Protein AF-A0A091L0C3-F1 (afdb_monomer_lite)

Secondary structure (DSSP, 8-state):
-HHHHHHHHHHHHHS------THHHHHTT-EEEES-PPTTEEEEEEEETTTEEEEEE------

InterPro domains:
  IPR001855 Beta-defensin-like domain [PF00711] (22-56)

Structure (mmCIF, N/CA/C/O backbone):
data_AF-A0A091L0C3-F1
#
_entry.id   AF-A0A091L0C3-F1
#
loop_
_atom_site.group_PDB
_atom_site.id
_atom_site.type_symbol
_atom_site.label_atom_id
_atom_site.label_alt_id
_atom_site.label_comp_id
_atom_site.label_asym_id
_atom_site.label_entity_id
_atom_site.label_seq_id
_atom_site.pdbx_PDB_ins_code
_atom_site.Cartn_x
_atom_site.Cartn_y
_atom_site.Cartn_z
_atom_site.occupancy
_atom_site.B_iso_or_equiv
_atom_site.auth_seq_id
_atom_site.auth_comp_id
_atom_site.auth_asym_id
_atom_site.auth_atom_id
_atom_site.pdbx_PDB_model_num
ATOM 1 N N . MET A 1 1 ? 33.956 14.043 -26.274 1.00 65.31 1 MET A N 1
ATOM 2 C CA . MET A 1 1 ? 32.994 14.411 -25.205 1.00 65.31 1 MET A CA 1
ATOM 3 C C . MET A 1 1 ? 31.596 13.790 -25.332 1.00 65.31 1 MET A C 1
ATOM 5 O O . MET A 1 1 ? 30.745 14.084 -24.508 1.00 65.31 1 MET A O 1
ATOM 9 N N . ARG A 1 2 ? 31.337 12.891 -26.296 1.00 76.56 2 ARG A N 1
ATOM 10 C CA . ARG A 1 2 ? 30.012 12.272 -26.491 1.00 76.56 2 ARG A CA 1
ATOM 11 C C . ARG A 1 2 ? 29.664 11.202 -25.441 1.00 76.56 2 ARG A C 1
ATOM 13 O O . ARG A 1 2 ? 28.509 11.054 -25.080 1.00 76.56 2 ARG A O 1
ATOM 20 N N . ILE A 1 3 ? 30.670 10.479 -24.938 1.00 82.62 3 ILE A N 1
ATOM 21 C CA . ILE A 1 3 ? 30.482 9.375 -23.980 1.00 82.62 3 ILE A CA 1
ATOM 22 C C . ILE A 1 3 ? 29.990 9.871 -22.610 1.00 82.62 3 ILE A C 1
ATOM 24 O O . ILE A 1 3 ? 29.128 9.251 -22.004 1.00 82.62 3 ILE A O 1
ATOM 28 N N . LEU A 1 4 ? 30.501 11.023 -22.157 1.00 84.00 4 LEU A N 1
ATOM 29 C CA . LEU A 1 4 ? 30.182 11.600 -20.850 1.00 84.00 4 LEU A CA 1
ATOM 30 C C . LEU A 1 4 ? 28.700 11.991 -20.764 1.00 84.00 4 LEU A C 1
ATOM 32 O O . LEU A 1 4 ? 28.054 11.770 -19.749 1.00 84.00 4 LEU A O 1
ATOM 36 N N . TRP A 1 5 ? 28.154 12.503 -21.868 1.00 83.50 5 TRP A N 1
ATOM 37 C CA . TRP A 1 5 ? 26.737 12.837 -22.000 1.00 83.50 5 TRP A CA 1
ATOM 38 C C . TRP A 1 5 ? 25.838 11.612 -21.866 1.00 83.50 5 TRP A C 1
ATOM 40 O O . TRP A 1 5 ? 24.849 11.664 -21.143 1.00 83.50 5 TRP A O 1
ATOM 50 N N . PHE A 1 6 ? 26.201 10.497 -22.503 1.00 82.44 6 PHE A N 1
ATOM 51 C CA . PHE A 1 6 ? 25.449 9.254 -22.349 1.00 82.44 6 PHE A CA 1
ATOM 52 C C . PHE A 1 6 ? 25.444 8.780 -20.895 1.00 82.44 6 PHE A C 1
ATOM 54 O O . PHE A 1 6 ? 24.383 8.457 -20.377 1.00 82.44 6 PHE A O 1
ATOM 61 N N . ILE A 1 7 ? 26.594 8.811 -20.214 1.00 84.94 7 ILE A N 1
ATOM 62 C CA . ILE A 1 7 ? 26.698 8.410 -18.802 1.00 84.94 7 ILE A CA 1
ATOM 63 C C . ILE A 1 7 ? 25.778 9.262 -17.915 1.00 84.94 7 ILE A C 1
ATOM 65 O O . ILE A 1 7 ? 25.056 8.708 -17.092 1.00 84.94 7 ILE A O 1
ATOM 69 N N . LEU A 1 8 ? 25.746 10.584 -18.112 1.00 81.62 8 LEU A N 1
ATOM 70 C CA . LEU A 1 8 ? 24.859 11.474 -17.354 1.00 81.62 8 LEU A CA 1
ATOM 71 C C . LEU A 1 8 ? 23.377 11.158 -17.595 1.00 81.62 8 LEU A C 1
ATOM 73 O O . LEU A 1 8 ? 22.616 11.082 -16.636 1.00 81.62 8 LEU A O 1
ATOM 77 N N . ILE A 1 9 ? 22.982 10.896 -18.845 1.00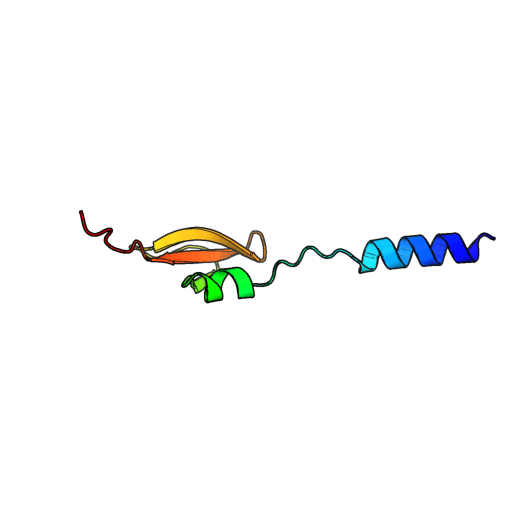 81.19 9 ILE A N 1
ATOM 78 C CA . ILE A 1 9 ? 21.606 10.503 -19.189 1.00 81.19 9 ILE A CA 1
ATOM 79 C C . ILE A 1 9 ? 21.216 9.204 -18.471 1.00 81.19 9 ILE A C 1
ATOM 81 O O . ILE A 1 9 ? 20.140 9.133 -17.883 1.00 81.19 9 ILE A O 1
ATOM 85 N N . PHE A 1 10 ? 22.089 8.191 -18.472 1.00 76.75 10 PHE A N 1
ATOM 86 C CA . PHE A 1 10 ? 21.819 6.923 -17.788 1.00 76.75 10 PHE A CA 1
ATOM 87 C C . PHE A 1 10 ? 21.716 7.084 -16.268 1.00 76.75 10 PHE A C 1
ATOM 89 O O . PHE A 1 10 ? 20.850 6.465 -15.657 1.00 76.75 10 PHE A O 1
ATOM 96 N N . VAL A 1 11 ? 22.553 7.924 -15.654 1.00 75.88 11 VAL A N 1
ATOM 97 C CA . VAL A 1 11 ? 22.482 8.211 -14.212 1.00 75.88 11 VAL A CA 1
ATOM 98 C C . VAL A 1 11 ? 21.187 8.940 -13.857 1.00 75.88 11 VAL A C 1
ATOM 100 O O . VAL A 1 11 ? 20.561 8.585 -12.866 1.00 75.88 11 VAL A O 1
ATOM 103 N N . SER A 1 12 ? 20.733 9.897 -14.671 1.00 72.25 12 SER A N 1
ATOM 104 C CA . SER A 1 12 ? 19.430 10.547 -14.471 1.00 72.25 12 SER A CA 1
ATOM 105 C C . SER A 1 12 ? 18.264 9.567 -14.614 1.00 72.25 12 SER A C 1
ATOM 107 O O . SER A 1 12 ? 17.312 9.648 -13.845 1.00 72.25 12 SER A O 1
ATOM 109 N N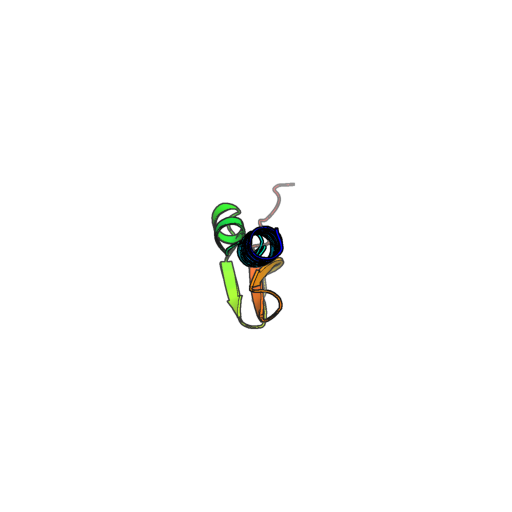 . LEU A 1 13 ? 18.351 8.621 -15.555 1.00 69.56 13 LEU A N 1
ATOM 110 C CA . LEU A 1 13 ? 17.320 7.600 -15.761 1.00 69.56 13 LEU A CA 1
ATOM 111 C C . LEU A 1 13 ? 17.279 6.563 -14.629 1.00 69.56 13 LEU A C 1
ATOM 113 O O . LEU A 1 13 ? 16.204 6.119 -14.246 1.00 69.56 13 LEU A O 1
ATOM 117 N N . MET A 1 14 ? 18.440 6.171 -14.097 1.00 65.31 14 MET A N 1
ATOM 118 C CA . MET A 1 14 ? 18.532 5.266 -12.943 1.00 65.31 14 MET A CA 1
ATOM 119 C C . MET A 1 14 ? 18.238 5.976 -11.615 1.00 65.31 14 MET A C 1
ATOM 121 O O . MET A 1 14 ? 17.868 5.325 -10.644 1.00 65.31 14 MET A O 1
ATOM 125 N N . GLY A 1 15 ? 18.433 7.295 -11.559 1.00 62.44 15 GLY A N 1
ATOM 126 C CA . GLY A 1 15 ? 18.471 8.072 -10.324 1.00 62.44 15 GLY A CA 1
ATOM 127 C C . GLY A 1 15 ? 17.118 8.422 -9.716 1.00 62.44 15 GLY A C 1
ATOM 128 O O . GLY A 1 15 ? 17.104 8.864 -8.574 1.00 62.44 15 GLY A O 1
ATOM 129 N N . HIS A 1 16 ? 16.006 8.242 -10.429 1.00 55.50 16 HIS A N 1
ATOM 130 C CA . HIS A 1 16 ? 14.668 8.525 -9.901 1.00 55.50 16 HIS A CA 1
ATOM 131 C C . HIS A 1 16 ? 13.632 7.569 -10.499 1.00 55.50 16 HIS A C 1
ATOM 133 O O . HIS A 1 16 ? 12.792 7.931 -11.320 1.00 55.50 16 HIS A O 1
ATOM 139 N N . GLY A 1 17 ? 13.676 6.318 -10.050 1.00 52.19 17 GLY A N 1
ATOM 140 C CA . GLY A 1 17 ? 12.411 5.675 -9.738 1.00 52.19 17 GLY A CA 1
ATOM 141 C C . GLY A 1 17 ? 11.959 6.293 -8.427 1.00 52.19 17 GLY A C 1
ATOM 142 O O . GLY A 1 17 ? 12.543 5.972 -7.396 1.00 52.19 17 GLY A O 1
ATOM 143 N N . ASP A 1 18 ? 10.980 7.194 -8.468 1.00 56.88 18 ASP A N 1
ATOM 144 C CA . ASP A 1 18 ? 10.256 7.654 -7.280 1.00 56.88 18 ASP A CA 1
ATOM 145 C C . ASP A 1 18 ? 9.379 6.504 -6.761 1.00 56.88 18 ASP A C 1
A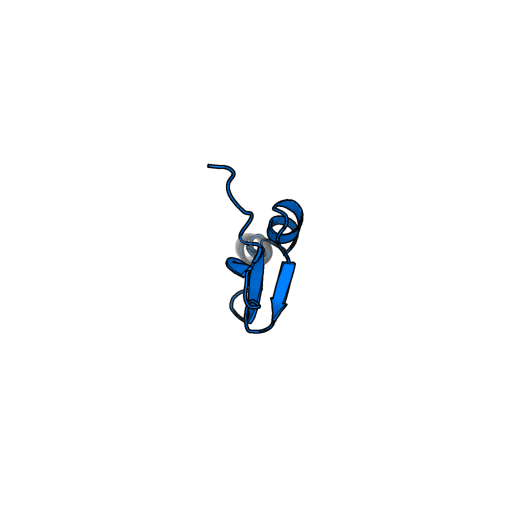TOM 147 O O . ASP A 1 18 ? 8.154 6.550 -6.729 1.00 56.88 18 ASP A O 1
ATOM 151 N N . ALA A 1 19 ? 10.022 5.375 -6.475 1.00 54.53 19 ALA A N 1
ATOM 152 C CA . ALA A 1 19 ? 9.430 4.279 -5.754 1.00 54.53 19 ALA A CA 1
ATOM 153 C C . ALA A 1 19 ? 9.493 4.694 -4.288 1.00 54.53 19 ALA A C 1
ATOM 155 O O . ALA A 1 19 ? 10.326 4.189 -3.539 1.00 54.53 19 ALA A O 1
ATOM 156 N N . HIS A 1 20 ? 8.647 5.657 -3.907 1.00 56.91 20 HIS A N 1
ATOM 157 C CA . HIS A 1 20 ? 8.193 5.768 -2.528 1.00 56.91 20 HIS A CA 1
ATOM 158 C C . HIS A 1 20 ? 7.658 4.386 -2.167 1.00 56.91 20 HIS A C 1
ATOM 160 O O . HIS A 1 20 ? 6.580 3.974 -2.601 1.00 56.91 20 HIS A O 1
ATOM 166 N N . GLY A 1 21 ? 8.504 3.594 -1.516 1.00 56.44 21 GLY A N 1
ATOM 167 C CA . GLY A 1 21 ? 8.178 2.227 -1.192 1.00 56.44 21 GLY A CA 1
ATOM 168 C C . GLY A 1 21 ? 7.038 2.184 -0.174 1.00 56.44 21 GLY A C 1
ATOM 169 O O . GLY A 1 21 ? 6.718 3.178 0.481 1.00 56.44 21 GLY A O 1
ATOM 170 N N . PRO A 1 22 ? 6.432 1.005 0.030 1.00 59.41 22 PRO A N 1
ATOM 171 C CA . PRO A 1 22 ? 5.378 0.784 1.025 1.00 59.41 22 PRO A CA 1
ATOM 172 C C . PRO A 1 22 ? 5.788 1.114 2.471 1.00 59.41 22 PRO A C 1
ATOM 174 O O . PRO A 1 22 ? 4.954 1.024 3.376 1.00 59.41 22 PRO A O 1
ATOM 177 N N . GLU A 1 23 ? 7.058 1.449 2.712 1.00 63.72 23 GLU A N 1
ATOM 178 C CA . GLU A 1 23 ? 7.558 1.848 4.020 1.00 63.72 23 GLU A CA 1
ATOM 179 C C . GLU A 1 23 ? 6.821 3.061 4.589 1.00 63.72 23 GLU A C 1
ATOM 181 O O . GLU A 1 23 ? 6.495 3.026 5.775 1.00 63.72 23 GLU A O 1
ATOM 186 N N . ASP A 1 24 ? 6.448 4.055 3.781 1.00 74.25 24 ASP A N 1
ATOM 187 C CA . ASP A 1 24 ? 5.670 5.201 4.275 1.00 74.25 24 ASP A CA 1
ATOM 188 C C . ASP A 1 24 ? 4.293 4.752 4.801 1.00 74.25 24 ASP A C 1
ATOM 190 O O . ASP A 1 24 ? 3.875 5.132 5.894 1.00 74.25 24 ASP A O 1
ATOM 194 N N . CYS A 1 25 ? 3.619 3.839 4.093 1.00 85.94 25 CYS A N 1
ATOM 195 C CA . CYS A 1 25 ? 2.294 3.359 4.489 1.00 85.94 25 CYS A CA 1
ATOM 196 C C . CYS A 1 25 ? 2.304 2.647 5.850 1.00 85.94 25 CYS A C 1
ATOM 198 O O . CYS A 1 25 ? 1.466 2.928 6.709 1.00 85.94 25 CYS A O 1
ATOM 200 N N . ASN A 1 26 ? 3.251 1.728 6.052 1.00 81.12 26 ASN A N 1
ATOM 201 C CA . ASN A 1 26 ? 3.310 0.928 7.274 1.00 81.12 26 ASN A CA 1
ATOM 202 C C . ASN A 1 26 ? 3.776 1.757 8.485 1.00 81.12 26 ASN A C 1
ATOM 204 O O . ASN A 1 26 ? 3.249 1.581 9.583 1.00 81.12 26 ASN A O 1
ATOM 208 N N . HIS A 1 27 ? 4.714 2.697 8.301 1.00 82.44 27 HIS A N 1
ATOM 209 C CA . HIS A 1 27 ? 5.142 3.602 9.377 1.00 82.44 27 HIS A CA 1
ATOM 210 C C . HIS A 1 27 ? 4.018 4.529 9.852 1.00 82.44 27 HIS A C 1
ATOM 212 O O . HIS A 1 27 ? 3.953 4.858 11.034 1.00 82.44 27 HIS A O 1
ATOM 218 N N . GLU A 1 28 ? 3.096 4.906 8.965 1.00 81.69 28 GLU A N 1
ATOM 219 C CA . GLU A 1 28 ? 1.917 5.700 9.312 1.00 81.69 28 GLU A CA 1
ATOM 220 C C . GLU A 1 28 ? 0.729 4.861 9.833 1.00 81.69 28 GLU A C 1
ATOM 222 O O . GLU A 1 28 ? -0.393 5.365 9.934 1.00 81.69 28 GLU A O 1
ATOM 227 N N . GLY A 1 29 ? 0.947 3.577 10.146 1.00 85.94 29 GLY A N 1
ATOM 228 C CA . GLY A 1 29 ? -0.081 2.672 10.672 1.00 85.94 29 GLY A CA 1
ATOM 229 C C . GLY A 1 29 ? -1.094 2.181 9.631 1.00 85.94 29 GLY A C 1
ATOM 230 O O . GLY A 1 29 ? -2.181 1.727 9.993 1.00 85.94 29 GLY A O 1
ATOM 231 N N . GLY A 1 30 ? -0.771 2.302 8.343 1.00 90.25 30 GLY A N 1
ATOM 232 C CA . GLY A 1 30 ? -1.549 1.756 7.236 1.00 90.25 30 GLY A CA 1
ATOM 233 C C . GLY A 1 30 ? -1.129 0.338 6.847 1.00 90.25 30 GLY A C 1
ATOM 234 O O . GLY A 1 30 ? -0.072 -0.159 7.226 1.00 90.25 30 GLY A O 1
ATOM 235 N N . LEU A 1 31 ? -1.972 -0.317 6.052 1.00 90.75 31 LEU A N 1
ATOM 236 C CA . LEU A 1 31 ? -1.729 -1.634 5.471 1.00 90.75 31 LEU A CA 1
ATOM 237 C C . LEU A 1 31 ? -1.842 -1.558 3.948 1.00 90.75 31 LEU A C 1
ATOM 239 O O . LEU A 1 31 ? -2.806 -1.012 3.409 1.00 90.75 31 LEU A O 1
ATOM 243 N N . CYS A 1 32 ? -0.883 -2.158 3.247 1.00 91.25 32 CYS A N 1
ATOM 244 C CA . CYS A 1 32 ? -0.932 -2.266 1.793 1.00 91.25 32 CYS A CA 1
ATOM 245 C C . CYS A 1 32 ? -1.906 -3.373 1.365 1.00 91.25 32 CYS A C 1
ATOM 247 O O . CYS A 1 32 ? -1.753 -4.532 1.761 1.00 91.25 32 CYS A O 1
ATOM 249 N N . ARG A 1 33 ? -2.891 -3.037 0.527 1.00 92.00 33 ARG A N 1
ATOM 250 C CA . ARG A 1 33 ? -3.880 -3.976 -0.018 1.00 92.00 33 ARG A CA 1
ATOM 251 C C . ARG A 1 33 ? -3.939 -3.897 -1.532 1.00 92.00 33 ARG A C 1
ATOM 253 O O . ARG A 1 33 ? -3.862 -2.825 -2.120 1.00 92.00 33 ARG A O 1
ATOM 260 N N . VAL A 1 34 ? -4.116 -5.045 -2.172 1.00 92.12 34 VAL A N 1
ATOM 261 C CA . VAL A 1 34 ? -4.283 -5.117 -3.625 1.00 92.12 34 VAL A CA 1
ATOM 262 C C . VAL A 1 34 ? -5.744 -4.848 -3.979 1.00 92.12 34 VAL A C 1
ATOM 264 O O . VAL A 1 34 ? -6.644 -5.501 -3.450 1.00 92.12 34 VAL A O 1
ATOM 267 N N . GLY A 1 35 ? -5.982 -3.914 -4.898 1.00 90.44 35 GLY A N 1
ATOM 268 C CA . GLY A 1 35 ? -7.292 -3.682 -5.509 1.00 90.44 35 GLY A CA 1
ATOM 269 C C . GLY A 1 35 ? -8.238 -2.767 -4.727 1.00 90.44 35 GLY A C 1
ATOM 270 O O . GLY A 1 35 ? -8.695 -1.783 -5.297 1.00 90.44 35 GLY A O 1
ATOM 271 N N . ASN A 1 36 ? -8.567 -3.070 -3.465 1.00 91.62 36 ASN A N 1
ATOM 272 C CA . ASN A 1 36 ? -9.455 -2.215 -2.661 1.00 91.62 36 ASN A CA 1
ATOM 273 C C . ASN A 1 36 ? -9.167 -2.280 -1.149 1.00 91.62 36 ASN A C 1
ATOM 275 O O . ASN A 1 36 ? -8.683 -3.294 -0.639 1.00 91.62 36 ASN A O 1
ATOM 279 N N . CYS A 1 37 ? -9.528 -1.214 -0.431 1.00 91.94 37 CYS A N 1
ATOM 280 C CA . CYS A 1 37 ? -9.574 -1.203 1.030 1.00 91.94 37 CYS A CA 1
ATOM 281 C C . CYS A 1 37 ? -10.811 -1.944 1.554 1.00 91.94 37 CYS A C 1
ATOM 283 O O . CYS A 1 37 ? -11.824 -2.062 0.859 1.00 91.94 37 CYS A O 1
ATOM 285 N N . ILE A 1 38 ? -10.734 -2.466 2.780 1.00 93.25 38 ILE A N 1
ATOM 286 C CA . ILE A 1 38 ? -11.877 -3.143 3.409 1.00 93.25 38 ILE A CA 1
ATOM 287 C C . ILE A 1 38 ? -12.786 -2.142 4.134 1.00 93.25 38 ILE A C 1
ATOM 289 O O . ILE A 1 38 ? -12.408 -1.004 4.403 1.00 93.25 38 ILE A O 1
ATOM 293 N N . SER A 1 39 ? -14.008 -2.565 4.463 1.00 92.06 39 SER A N 1
ATOM 294 C CA . SER A 1 39 ? -14.951 -1.727 5.213 1.00 92.06 39 SER A CA 1
ATOM 295 C C . SER A 1 39 ? -14.363 -1.321 6.569 1.00 92.06 39 SER A C 1
ATOM 297 O O . SER A 1 39 ? -13.945 -2.184 7.338 1.00 92.06 39 SER A O 1
ATOM 299 N N . GLY A 1 40 ? -14.367 -0.021 6.871 1.00 89.69 40 GLY A N 1
ATOM 300 C CA . GLY A 1 40 ? -13.724 0.546 8.066 1.00 89.69 40 GLY A CA 1
ATOM 301 C C . GLY A 1 40 ? -12.315 1.101 7.822 1.00 89.69 40 GLY A C 1
ATOM 302 O O . GLY A 1 40 ? -11.738 1.716 8.719 1.00 89.69 40 GLY A O 1
ATOM 303 N N . GLU A 1 41 ? -11.783 0.946 6.610 1.00 92.62 41 GLU A N 1
ATOM 304 C CA . GLU A 1 41 ? -10.549 1.586 6.158 1.00 92.62 41 GLU A CA 1
ATOM 305 C C . GLU A 1 41 ? -10.836 2.663 5.097 1.00 92.62 41 GLU A C 1
ATOM 307 O O . GLU A 1 41 ? -11.861 2.631 4.414 1.00 92.62 41 GLU A O 1
ATOM 312 N N . TYR A 1 42 ? -9.907 3.606 4.935 1.00 91.12 42 TYR A N 1
ATOM 313 C CA . TYR A 1 42 ? -9.911 4.593 3.856 1.00 91.12 42 TYR A CA 1
ATOM 314 C C . TYR A 1 42 ? -8.605 4.544 3.052 1.00 91.12 42 TYR A C 1
ATOM 316 O O . TYR A 1 42 ? -7.545 4.197 3.580 1.00 91.12 42 TYR A O 1
ATOM 324 N N . LEU A 1 43 ? -8.688 4.902 1.766 1.00 91.25 43 LEU A N 1
ATOM 325 C CA . LEU A 1 43 ? -7.528 5.037 0.886 1.00 91.25 43 LEU A CA 1
ATOM 326 C C . LEU A 1 43 ? -6.743 6.298 1.263 1.00 91.25 43 LEU A C 1
ATOM 328 O O . LEU A 1 43 ? -7.266 7.403 1.135 1.00 91.25 43 LEU A O 1
ATOM 332 N N . SER A 1 44 ? -5.498 6.135 1.710 1.00 89.94 44 SER A N 1
ATOM 333 C CA . SER A 1 44 ? -4.620 7.255 2.075 1.00 89.94 44 S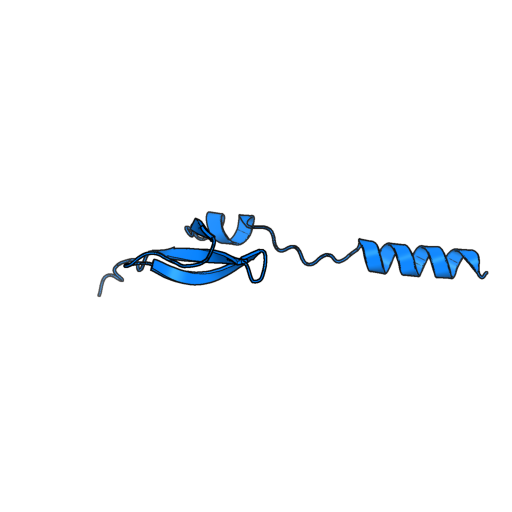ER A CA 1
ATOM 334 C C . SER A 1 44 ? -3.608 7.592 0.979 1.00 89.94 44 SER A C 1
ATOM 336 O O . SER A 1 44 ? -3.290 8.761 0.798 1.00 89.94 44 SER A O 1
ATOM 338 N N . SER A 1 45 ? -3.062 6.579 0.301 1.00 88.56 45 SER A N 1
ATOM 339 C CA . SER A 1 45 ? -2.040 6.702 -0.752 1.00 88.56 45 SER A CA 1
ATOM 340 C C . SER A 1 45 ? -1.927 5.371 -1.517 1.00 88.56 45 SER A C 1
ATOM 342 O O . SE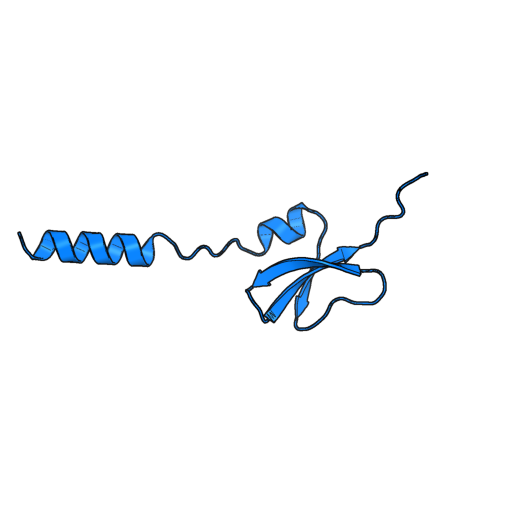R A 1 45 ? -2.747 4.474 -1.309 1.00 88.56 45 SER A O 1
ATOM 344 N N . TYR A 1 46 ? -0.900 5.197 -2.345 1.00 86.38 46 TYR A N 1
ATOM 345 C CA . TYR A 1 46 ? -0.553 3.939 -3.000 1.00 86.38 46 TYR A CA 1
ATOM 346 C C . TYR A 1 46 ? 0.787 3.422 -2.476 1.00 86.38 46 TYR A C 1
ATOM 348 O O . TYR A 1 46 ? 1.748 4.166 -2.341 1.00 86.38 46 TYR A O 1
ATOM 356 N N . CYS A 1 47 ? 0.847 2.125 -2.189 1.00 86.44 4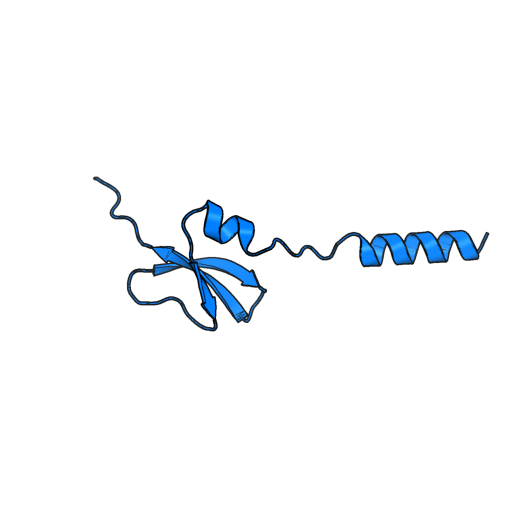7 CYS A N 1
ATOM 357 C CA . CYS A 1 47 ? 2.105 1.422 -1.942 1.00 86.44 47 CYS A CA 1
ATOM 358 C C . CYS A 1 47 ? 2.808 1.050 -3.255 1.00 86.44 47 CYS A C 1
ATOM 360 O O . CYS A 1 47 ? 4.018 0.854 -3.292 1.00 86.44 47 CYS A O 1
ATOM 362 N N . PHE A 1 48 ? 2.020 0.882 -4.320 1.00 84.56 48 PHE A N 1
ATOM 363 C CA . PHE A 1 48 ? 2.494 0.722 -5.685 1.00 84.56 48 PHE A CA 1
ATOM 364 C C . PHE A 1 48 ? 1.392 1.188 -6.633 1.00 84.56 48 PHE A C 1
ATOM 366 O O . PHE A 1 48 ? 0.362 0.519 -6.789 1.00 84.56 48 PHE A O 1
ATOM 373 N N . GLU A 1 49 ? 1.599 2.347 -7.244 1.00 81.94 49 GLU A N 1
ATOM 374 C CA . GLU A 1 49 ? 0.645 2.937 -8.175 1.00 81.94 49 GLU A CA 1
ATOM 375 C C . GLU A 1 49 ? 0.386 1.989 -9.368 1.00 81.94 49 GLU A C 1
ATOM 377 O O . GLU A 1 49 ? 1.337 1.439 -9.933 1.00 81.94 49 GLU A O 1
ATOM 382 N N . PRO A 1 50 ? -0.863 1.789 -9.826 1.00 78.00 50 PRO A N 1
ATOM 383 C CA . PRO A 1 50 ? -2.154 2.095 -9.191 1.00 78.00 50 PRO A CA 1
ATOM 384 C C . PRO A 1 50 ? -2.788 0.880 -8.474 1.00 78.00 50 PRO A C 1
ATOM 386 O O . PRO A 1 50 ? -3.963 0.903 -8.121 1.00 78.00 50 PRO A O 1
ATOM 389 N N . ILE A 1 51 ? -2.060 -0.233 -8.342 1.00 85.44 51 ILE A N 1
ATOM 390 C CA . ILE A 1 51 ? -2.636 -1.556 -8.037 1.00 85.44 51 ILE A CA 1
ATOM 391 C C . ILE A 1 51 ? -2.649 -1.848 -6.532 1.00 85.44 51 ILE A C 1
ATOM 393 O O . ILE A 1 51 ? -3.566 -2.513 -6.036 1.00 85.44 51 ILE A O 1
ATOM 397 N N . ILE A 1 52 ? -1.629 -1.383 -5.806 1.00 90.31 52 ILE A N 1
ATOM 398 C CA . ILE A 1 52 ? -1.474 -1.635 -4.374 1.00 90.31 52 ILE A CA 1
ATOM 399 C C . ILE A 1 52 ? -1.761 -0.341 -3.623 1.00 90.31 52 ILE A C 1
ATOM 401 O O . ILE A 1 52 ? -0.990 0.615 -3.667 1.00 90.31 52 ILE A O 1
ATOM 405 N N . LEU A 1 53 ? -2.881 -0.343 -2.920 1.00 91.56 53 LEU A N 1
ATOM 406 C CA . LEU A 1 53 ? -3.416 0.767 -2.154 1.00 91.56 53 LEU A CA 1
ATOM 407 C C . LEU A 1 53 ? -2.850 0.760 -0.735 1.00 91.56 53 LEU A C 1
ATOM 409 O O . LEU A 1 53 ? -2.726 -0.301 -0.128 1.00 91.56 53 LEU A O 1
ATOM 413 N N . CYS A 1 54 ? -2.569 1.936 -0.183 1.00 91.56 54 CYS A N 1
ATOM 414 C CA . CYS A 1 54 ? -2.329 2.117 1.243 1.00 91.56 54 CYS A CA 1
ATOM 415 C C . CYS A 1 54 ? -3.656 2.411 1.950 1.00 91.56 54 CYS A C 1
ATOM 417 O O . CYS A 1 54 ? -4.238 3.489 1.784 1.00 91.56 54 CYS A O 1
ATOM 419 N N . CYS A 1 55 ? -4.127 1.455 2.746 1.00 93.12 55 CYS A N 1
ATOM 420 C CA . CYS A 1 55 ? -5.387 1.535 3.469 1.00 93.12 55 CYS A CA 1
ATOM 421 C C . CYS A 1 55 ? -5.132 1.801 4.953 1.00 93.12 55 CYS A C 1
ATOM 423 O O . CYS A 1 55 ? -4.397 1.057 5.602 1.00 93.12 55 CYS A O 1
ATOM 425 N N . LYS A 1 56 ? -5.743 2.849 5.507 1.00 91.88 56 LYS A N 1
ATOM 426 C CA . LYS A 1 56 ? -5.652 3.185 6.936 1.00 91.88 56 LYS A CA 1
ATOM 427 C C . LYS A 1 56 ? -6.981 2.945 7.623 1.00 91.88 56 LYS A C 1
ATOM 429 O O . LYS A 1 56 ? -8.035 3.199 7.047 1.00 91.88 56 LYS A O 1
ATOM 434 N N . SER A 1 57 ? -6.932 2.474 8.866 1.00 90.19 57 SER A N 1
ATOM 435 C CA . SER A 1 57 ? -8.139 2.343 9.684 1.00 90.19 57 SER A CA 1
ATOM 436 C C . SER A 1 57 ? -8.707 3.725 9.997 1.00 90.19 57 SER A C 1
ATOM 438 O O . SER A 1 57 ? -7.960 4.644 10.336 1.00 90.19 57 SER A O 1
ATOM 440 N N . LEU A 1 58 ? -10.030 3.867 9.934 1.00 82.25 58 LEU A N 1
ATOM 441 C CA . LEU A 1 58 ? -10.729 5.008 10.519 1.00 82.25 58 LEU A CA 1
ATOM 442 C C . LEU A 1 58 ? -10.559 4.913 12.040 1.00 82.25 58 LEU A C 1
ATOM 444 O O . LEU A 1 58 ? -11.326 4.222 12.711 1.00 82.25 58 LEU A O 1
ATOM 448 N N . SER A 1 59 ? -9.509 5.526 12.594 1.00 68.62 59 SER A N 1
ATOM 449 C CA . SER A 1 59 ? -9.396 5.602 14.048 1.00 68.62 59 SER A CA 1
ATOM 450 C C . SER A 1 59 ? -10.592 6.411 14.567 1.00 68.62 59 SER A C 1
ATOM 452 O O . SER A 1 59 ? -10.960 7.423 13.958 1.00 68.62 59 SER A O 1
ATOM 454 N N . PRO A 1 60 ? -11.252 5.978 15.652 1.00 58.78 60 PRO A N 1
ATOM 455 C CA . PRO A 1 60 ? -12.245 6.813 16.294 1.00 58.78 60 PRO A CA 1
ATOM 456 C C . PRO A 1 60 ? -11.500 8.013 16.880 1.00 58.78 60 PRO A C 1
ATOM 458 O O . PRO A 1 60 ? -10.806 7.886 17.886 1.00 58.78 60 PRO A O 1
ATOM 461 N N . THR A 1 61 ? -11.600 9.173 16.230 1.00 52.56 61 THR A N 1
ATOM 462 C CA . THR A 1 61 ? -11.191 10.442 16.833 1.00 52.56 61 THR A CA 1
ATOM 463 C C . THR A 1 61 ? -11.948 10.579 18.158 1.00 52.56 61 THR A C 1
ATOM 465 O O . THR A 1 61 ? -13.182 10.574 18.130 1.00 52.56 61 THR A O 1
ATOM 468 N N . PRO A 1 62 ? -11.273 10.648 19.321 1.00 53.47 62 PRO A N 1
ATOM 469 C CA . PRO A 1 62 ? -11.966 11.006 20.546 1.00 53.47 62 PRO A CA 1
ATOM 470 C C . PRO A 1 62 ? -12.463 12.448 20.386 1.00 53.47 62 PRO A C 1
ATOM 472 O O . PRO A 1 62 ? -11.677 13.333 20.043 1.00 53.47 62 PRO A O 1
ATOM 475 N N . ALA A 1 63 ? -13.778 12.625 20.534 1.00 45.53 63 ALA A N 1
ATOM 476 C CA . ALA A 1 63 ? -14.467 13.914 20.485 1.00 45.53 63 ALA A CA 1
ATOM 477 C C . ALA A 1 63 ? -13.999 14.872 21.589 1.00 45.53 63 ALA A C 1
ATOM 479 O O . ALA A 1 63 ? -13.624 14.376 22.678 1.00 45.53 63 ALA A O 1
#

Sequence (63 aa):
MRILWFILIFVSLMGHGDAHGPEDCNHEGGLCRVGNCISGEYLSSYCFEPIILCCKSLSPTPA

Foldseek 3Di:
DVVVVVVVVVCVVVVDPVQPACVVLVVVVWDWDFPDDDPQWDFDAANDPPGITTIHGPDPDDD

Organism: NCBI:txid187382

Radius of gyration: 18.29 Å; chains: 1; bounding box: 48×20×47 Å

pLDDT: mean 78.77, std 13.54, range [45.53, 93.25]